Protein AF-A0A7S2VLU8-F1 (afdb_monomer)

Mean predicted aligned error: 3.2 Å

Foldseek 3Di:
DADDPCVVCVVVPHPYHPLPDQDLEDAEEDDDPQDLVRLVSNVVSLLVNLVDPSGAKYKYWYKYFCPDCVRPNNVVLVVDPQWAAKDKAAQQRDWDADPVCVDPVCPDRTDRGPGIMMITMGIHPNNCVVDPDHNVNVVVVD

Nearest PDB structures (foldseek):
  6irw-assembly1_A  TM=9.219E-01  e=3.169E-11  Homo sapiens
  6irw-assembly2_B  TM=9.223E-01  e=4.082E-11  Homo sapiens
  3mb5-assembly1_A  TM=3.993E-01  e=6.961E-01  Pyrococcus abyssi
  7f4s-assembly1_A  TM=3.475E-01  e=1.918E+00  Tetrahymena thermophila SB210
  4krg-assembly2_B  TM=4.086E-01  e=7.724E+00  Haemonchus contortus

Secondary structure (DSSP, 8-state):
---S-HHHHGGGT----GGG---SSEEEEE---S-HHHHHHHHHHHHHHHT-TTS--EEEEEEEE---TTSHHHHHHHT-TTEEEEEEE-GGG-EEE-TTTTSTT----EEE-SS-EEEEEEE-HHHHHHS---HHHHHTT-

InterPro domains:
  IPR022035 PCIF1, WW domain [PF12237] (1-99)
  IPR039881 mRNA (2'-O-methyladenosine-N(6)-)-methyltransferase PCIF1-like [PTHR21727] (1-140)

Structure (mmCIF, N/CA/C/O backbone):
data_AF-A0A7S2VLU8-F1
#
_entry.id   AF-A0A7S2VLU8-F1
#
loop_
_atom_site.group_PDB
_atom_site.id
_atom_site.type_symbol
_atom_site.label_atom_id
_atom_site.label_alt_id
_atom_site.label_comp_id
_atom_site.label_asym_id
_atom_site.label_entity_id
_atom_site.label_seq_id
_atom_site.pdbx_PDB_ins_code
_atom_site.Cartn_x
_atom_site.Cartn_y
_atom_site.Cartn_z
_atom_site.occupancy
_atom_site.B_iso_or_equiv
_atom_site.auth_seq_id
_atom_site.auth_comp_id
_atom_site.auth_asym_id
_atom_site.auth_atom_id
_atom_site.pdbx_PDB_model_num
ATOM 1 N N . PHE A 1 1 ? 10.070 6.081 5.754 1.00 96.50 1 PHE A N 1
ATOM 2 C CA . PHE A 1 1 ? 9.538 5.033 4.846 1.00 96.50 1 PHE A CA 1
ATOM 3 C C . PHE A 1 1 ? 10.080 3.681 5.294 1.00 96.50 1 PHE A C 1
ATOM 5 O O . PHE A 1 1 ? 10.995 3.675 6.104 1.00 96.50 1 PHE A O 1
ATOM 12 N N . CYS A 1 2 ? 9.535 2.558 4.826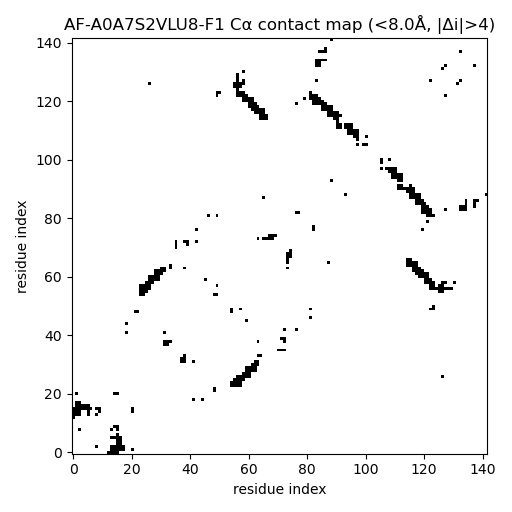 1.00 98.25 2 CYS A N 1
ATOM 13 C CA . CYS A 1 2 ? 10.167 1.246 5.030 1.00 98.25 2 CYS A CA 1
ATOM 14 C C . CYS A 1 2 ? 11.029 0.894 3.816 1.00 98.25 2 CYS A C 1
ATOM 16 O O . CYS A 1 2 ? 10.705 1.300 2.700 1.00 98.25 2 CYS A O 1
ATOM 18 N N . SER A 1 3 ? 12.115 0.156 4.018 1.00 97.75 3 SER A N 1
ATOM 19 C CA . SER A 1 3 ? 13.035 -0.232 2.948 1.00 97.75 3 SER A CA 1
ATOM 20 C C . SER A 1 3 ? 13.774 -1.537 3.262 1.00 97.75 3 SER A C 1
ATOM 22 O O . SER A 1 3 ? 13.725 -2.046 4.382 1.00 97.75 3 SER A O 1
ATOM 24 N N . ALA A 1 4 ? 14.430 -2.112 2.252 1.00 95.62 4 ALA A N 1
ATOM 25 C CA . ALA A 1 4 ? 15.026 -3.445 2.345 1.00 95.62 4 ALA A CA 1
ATOM 26 C C . ALA A 1 4 ? 16.323 -3.490 3.176 1.00 95.62 4 ALA A C 1
ATOM 28 O O . ALA A 1 4 ? 16.602 -4.502 3.817 1.00 95.62 4 ALA A O 1
ATOM 29 N N . PHE A 1 5 ? 17.111 -2.411 3.199 1.00 94.25 5 PHE A N 1
ATOM 30 C CA . PHE A 1 5 ? 18.426 -2.354 3.842 1.00 94.25 5 PHE A CA 1
ATOM 31 C C . PHE A 1 5 ? 18.429 -1.364 5.009 1.00 94.25 5 PHE A C 1
ATOM 33 O O . PHE A 1 5 ? 19.178 -0.387 5.028 1.00 94.25 5 PHE A O 1
ATOM 40 N N . GLY A 1 6 ? 17.611 -1.658 6.025 1.00 92.31 6 GLY A N 1
ATOM 41 C CA . GLY A 1 6 ? 17.385 -0.799 7.194 1.00 92.31 6 GLY A CA 1
ATOM 42 C C . GLY A 1 6 ? 18.639 -0.129 7.776 1.00 92.31 6 GLY A C 1
ATOM 43 O O . GLY A 1 6 ? 18.665 1.097 7.834 1.00 92.31 6 GLY A O 1
ATOM 44 N N . PRO A 1 7 ? 19.706 -0.864 8.151 1.00 94.81 7 PRO A N 1
ATOM 45 C CA . PRO A 1 7 ? 20.907 -0.249 8.725 1.00 94.81 7 PRO A CA 1
ATOM 46 C C . PRO A 1 7 ? 21.604 0.767 7.809 1.00 94.81 7 PRO A C 1
ATOM 48 O O . PRO A 1 7 ? 22.160 1.748 8.295 1.00 94.81 7 PRO A O 1
ATOM 51 N N . LEU A 1 8 ? 21.576 0.539 6.493 1.00 96.94 8 LEU A N 1
ATOM 52 C CA . LEU A 1 8 ? 22.191 1.428 5.507 1.00 96.94 8 LEU A CA 1
ATOM 53 C C . LEU A 1 8 ? 21.312 2.653 5.223 1.00 96.94 8 LEU A C 1
ATOM 55 O O . LEU A 1 8 ? 21.821 3.745 4.988 1.00 96.94 8 LEU A O 1
ATOM 59 N N . GLU A 1 9 ? 19.994 2.470 5.247 1.00 97.69 9 GLU A N 1
ATOM 60 C CA . GLU A 1 9 ? 19.019 3.473 4.813 1.00 97.69 9 GLU A CA 1
ATOM 61 C C . GLU A 1 9 ? 18.435 4.289 5.980 1.00 97.69 9 GLU A C 1
ATOM 63 O O . GLU A 1 9 ? 17.823 5.335 5.761 1.00 97.69 9 GLU A O 1
ATOM 68 N N . ALA A 1 10 ? 18.641 3.860 7.230 1.00 97.69 10 ALA A N 1
ATOM 69 C CA . ALA A 1 10 ? 18.173 4.560 8.428 1.00 97.69 10 ALA A CA 1
ATOM 70 C C . ALA A 1 10 ? 18.657 6.022 8.519 1.00 97.69 10 ALA A C 1
ATOM 72 O O . ALA A 1 10 ? 17.827 6.886 8.814 1.00 97.69 10 ALA A O 1
ATOM 73 N N . PRO A 1 11 ? 19.924 6.368 8.188 1.00 98.25 11 PRO A N 1
ATOM 74 C CA . PRO A 1 11 ? 20.364 7.767 8.149 1.00 98.25 11 PRO A CA 1
ATOM 75 C C . PRO A 1 11 ? 19.587 8.643 7.154 1.00 98.25 11 PRO A C 1
ATOM 77 O O . PRO A 1 11 ? 19.584 9.864 7.288 1.00 98.25 11 PRO A O 1
ATOM 80 N N . PHE A 1 12 ? 18.914 8.029 6.176 1.00 97.62 12 PHE A N 1
ATOM 81 C CA . PHE A 1 12 ? 18.112 8.695 5.149 1.00 97.62 12 PHE A CA 1
ATOM 82 C C . PHE A 1 12 ? 16.600 8.610 5.426 1.00 97.62 12 PHE A C 1
ATOM 84 O O . PHE A 1 12 ? 15.793 8.944 4.562 1.00 97.62 12 PHE A O 1
ATOM 91 N N . GLY A 1 13 ? 16.199 8.182 6.630 1.00 97.75 13 GLY A N 1
ATOM 92 C CA . GLY A 1 13 ? 14.800 8.159 7.069 1.00 97.75 13 GLY A CA 1
ATOM 93 C C . GLY A 1 13 ? 14.068 6.829 6.865 1.00 97.75 13 GLY A C 1
ATOM 94 O O . GLY A 1 13 ? 12.832 6.789 6.951 1.00 97.75 13 GLY A O 1
ATOM 95 N N . SER A 1 14 ? 14.795 5.739 6.598 1.00 98.12 14 SER A N 1
ATOM 96 C CA . SER A 1 14 ? 14.206 4.401 6.652 1.00 98.12 14 SER A CA 1
ATOM 97 C C . SER A 1 14 ? 13.862 3.989 8.086 1.00 98.12 14 SER A C 1
ATOM 99 O O . SER A 1 14 ? 14.607 4.260 9.026 1.00 98.12 14 SER A O 1
ATOM 101 N N . LEU A 1 15 ? 12.739 3.289 8.235 1.00 97.50 15 LEU A N 1
ATOM 102 C CA . LEU A 1 15 ? 12.288 2.624 9.458 1.00 97.50 15 LEU A CA 1
ATOM 103 C C . LEU A 1 15 ? 12.650 1.127 9.468 1.00 97.50 15 LEU A C 1
ATOM 105 O O . LEU A 1 15 ? 12.224 0.400 10.360 1.00 97.50 15 LEU A O 1
ATOM 109 N N . GLY A 1 16 ? 13.430 0.665 8.486 1.00 97.75 16 GLY A N 1
ATOM 110 C CA . GLY A 1 16 ? 13.759 -0.743 8.294 1.00 97.75 16 GLY A CA 1
ATOM 111 C C . GLY A 1 16 ? 12.734 -1.491 7.443 1.00 97.75 16 GLY A C 1
ATOM 112 O O . GLY A 1 16 ? 11.990 -0.892 6.663 1.00 97.75 16 GLY A O 1
ATOM 113 N N . SER A 1 17 ? 12.735 -2.817 7.576 1.00 97.69 17 SER A N 1
ATOM 114 C CA . SER A 1 17 ? 11.844 -3.707 6.833 1.00 97.69 17 SER A CA 1
ATOM 115 C C . SER A 1 17 ? 10.381 -3.431 7.176 1.00 97.69 17 SER A C 1
ATOM 117 O O . SER A 1 17 ? 10.013 -3.340 8.346 1.00 97.69 17 SER A O 1
ATOM 119 N N . PHE A 1 18 ? 9.521 -3.390 6.156 1.00 98.25 18 PHE A N 1
ATOM 120 C CA . PHE A 1 18 ? 8.069 -3.314 6.345 1.00 98.25 18 PHE A CA 1
ATOM 121 C C . PHE A 1 18 ? 7.537 -4.465 7.218 1.00 98.25 18 PHE A C 1
ATOM 123 O O . PHE A 1 18 ? 6.604 -4.277 7.994 1.00 98.25 18 PHE A O 1
ATOM 130 N N . PHE A 1 19 ? 8.140 -5.652 7.129 1.00 97.75 19 PHE A N 1
ATOM 131 C CA . PHE A 1 19 ? 7.686 -6.819 7.886 1.00 97.75 19 PHE A CA 1
ATOM 132 C C . PHE A 1 19 ? 7.963 -6.709 9.393 1.00 97.75 19 PHE A C 1
ATOM 134 O O . PHE A 1 19 ? 7.255 -7.338 10.175 1.00 97.75 19 PHE A O 1
ATOM 141 N N . ASP A 1 20 ? 8.912 -5.854 9.789 1.00 96.88 20 ASP A N 1
ATOM 142 C CA . ASP A 1 20 ? 9.224 -5.540 11.189 1.00 96.88 20 ASP A CA 1
ATOM 143 C C . ASP A 1 20 ? 8.553 -4.234 11.658 1.00 96.88 20 ASP A C 1
ATOM 145 O O . ASP A 1 20 ? 8.573 -3.899 12.842 1.00 96.88 20 ASP A O 1
ATOM 149 N N . PHE A 1 21 ? 7.941 -3.480 10.739 1.00 96.94 21 PHE A N 1
ATOM 150 C CA . PHE A 1 21 ? 7.273 -2.219 11.039 1.00 96.94 21 PHE A CA 1
ATOM 151 C C . PHE A 1 21 ? 5.942 -2.468 11.763 1.00 96.94 21 PHE A C 1
ATOM 153 O O . PHE A 1 21 ? 5.077 -3.189 11.260 1.00 96.94 21 PHE A O 1
ATOM 160 N N . ASP A 1 22 ? 5.765 -1.874 12.949 1.00 97.88 22 ASP A N 1
ATOM 161 C CA . ASP A 1 22 ? 4.609 -2.102 13.833 1.00 97.88 22 ASP A CA 1
ATOM 162 C C . ASP A 1 22 ? 3.897 -0.793 14.242 1.00 97.88 22 ASP A C 1
ATOM 164 O O . ASP A 1 22 ? 3.958 -0.368 15.400 1.00 97.88 22 ASP A O 1
ATOM 168 N N . PRO A 1 23 ? 3.232 -0.102 13.296 1.00 97.94 23 PRO A N 1
ATOM 169 C CA . PRO A 1 23 ? 2.569 1.165 13.580 1.00 97.94 23 PRO A CA 1
ATOM 170 C C . PRO A 1 23 ? 1.361 0.971 14.504 1.00 97.94 23 PRO A C 1
ATOM 172 O O . PRO A 1 23 ? 0.551 0.063 14.312 1.00 97.94 23 PRO A O 1
ATOM 175 N N . GLN A 1 24 ? 1.210 1.859 15.488 1.00 98.31 24 GLN A N 1
ATOM 176 C CA . GLN A 1 24 ? 0.035 1.876 16.373 1.00 98.31 24 GLN A CA 1
ATOM 177 C C . GLN A 1 24 ? -1.146 2.633 15.752 1.00 98.31 24 GLN A C 1
ATOM 179 O O . GLN A 1 24 ? -2.299 2.303 16.004 1.00 98.31 24 GLN A O 1
ATOM 184 N N . GLU A 1 25 ? -0.859 3.633 14.923 1.00 98.50 25 GLU A N 1
ATOM 185 C CA . GLU A 1 25 ? -1.820 4.383 14.118 1.00 98.50 25 GLU A CA 1
ATOM 186 C C . GLU A 1 25 ? -1.106 4.996 12.905 1.00 98.50 25 GLU A C 1
ATOM 188 O O . GLU A 1 25 ? 0.127 5.053 12.860 1.00 98.50 25 GLU A O 1
ATOM 193 N N . GLY A 1 26 ? -1.873 5.461 11.921 1.00 98.50 26 GLY A N 1
ATOM 194 C CA . GLY A 1 26 ? -1.356 6.181 10.760 1.00 98.50 26 GLY A CA 1
ATOM 195 C C . GLY A 1 26 ? -2.093 5.863 9.463 1.00 98.50 26 GLY A C 1
ATOM 196 O O . GLY A 1 26 ? -2.872 4.913 9.378 1.00 98.50 26 GLY A O 1
ATOM 197 N N . SER A 1 27 ? -1.827 6.686 8.450 1.00 98.44 27 SER A N 1
ATOM 198 C CA . SER A 1 27 ? -2.274 6.470 7.076 1.00 98.44 27 SER A CA 1
ATOM 199 C C . SER A 1 27 ? -1.048 6.327 6.185 1.00 98.44 27 SER A C 1
ATOM 201 O O . SER A 1 27 ? -0.169 7.191 6.199 1.00 98.44 27 SER A O 1
ATOM 203 N N . PHE A 1 28 ? -0.971 5.217 5.464 1.00 98.62 28 PHE A N 1
ATOM 204 C CA . PHE A 1 28 ? 0.207 4.784 4.726 1.00 98.62 28 PHE A CA 1
ATOM 205 C C . PHE A 1 28 ? -0.156 4.443 3.284 1.00 98.62 28 PHE A C 1
ATOM 207 O O . PHE A 1 28 ? -1.298 4.119 2.965 1.00 98.62 28 PHE A O 1
ATOM 214 N N . GLU A 1 29 ? 0.848 4.470 2.424 1.00 98.19 29 GLU A N 1
ATOM 215 C CA . GLU A 1 29 ? 0.790 3.950 1.064 1.00 98.19 29 GLU A CA 1
ATOM 216 C C . GLU A 1 29 ? 1.685 2.704 0.993 1.00 98.19 29 GLU A C 1
ATOM 218 O O . GLU A 1 29 ? 2.698 2.618 1.696 1.00 98.19 29 GLU A O 1
ATOM 223 N N . ALA A 1 30 ? 1.254 1.705 0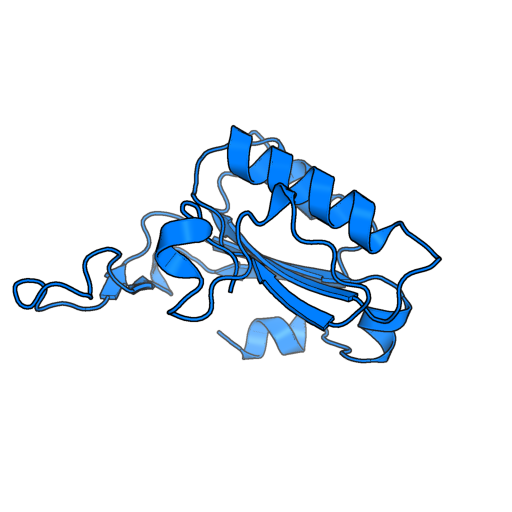.225 1.00 98.31 30 ALA A N 1
ATOM 224 C CA . ALA A 1 30 ? 1.944 0.436 0.065 1.00 98.31 30 ALA A CA 1
ATOM 225 C C . ALA A 1 30 ? 1.944 -0.001 -1.408 1.00 98.31 30 ALA A C 1
ATOM 227 O O . ALA A 1 30 ? 1.012 -0.658 -1.875 1.00 98.31 30 ALA A O 1
ATOM 228 N N . ASN A 1 31 ? 3.036 0.316 -2.102 1.00 97.94 31 ASN A N 1
ATOM 229 C CA . ASN A 1 31 ? 3.392 -0.195 -3.424 1.00 97.94 31 ASN A CA 1
ATOM 230 C C . ASN A 1 31 ? 4.566 -1.188 -3.288 1.00 97.94 31 ASN A C 1
ATOM 232 O O . ASN A 1 31 ? 5.733 -0.782 -3.363 1.00 97.94 31 ASN A O 1
ATOM 236 N N . PRO A 1 32 ? 4.303 -2.475 -2.977 1.00 97.62 32 PRO A N 1
ATOM 237 C CA . PRO A 1 32 ? 5.357 -3.463 -2.775 1.00 97.62 32 PRO A CA 1
ATOM 238 C C . PRO A 1 32 ? 6.065 -3.789 -4.100 1.00 97.62 32 PRO A C 1
ATOM 240 O O . PRO A 1 32 ? 5.494 -3.602 -5.174 1.00 97.62 32 PRO A O 1
ATOM 243 N N . PRO A 1 33 ? 7.271 -4.384 -4.063 1.00 96.50 33 PRO A N 1
ATOM 244 C CA . PRO A 1 33 ? 7.819 -5.053 -5.237 1.00 96.50 33 PRO A CA 1
ATOM 245 C C . PRO A 1 33 ? 6.789 -6.021 -5.837 1.00 96.50 33 PRO A C 1
ATOM 247 O O . PRO A 1 33 ? 6.178 -6.799 -5.100 1.00 96.50 33 PRO A O 1
ATOM 250 N N . PHE A 1 34 ? 6.617 -6.001 -7.163 1.00 95.44 34 PHE A N 1
ATOM 251 C CA . PHE A 1 34 ? 5.654 -6.850 -7.885 1.00 95.44 34 PHE A CA 1
ATOM 252 C C . PHE A 1 34 ? 6.154 -8.297 -7.995 1.00 95.44 34 PHE A C 1
ATOM 254 O O . PHE A 1 34 ? 6.415 -8.825 -9.073 1.00 95.44 34 PHE A O 1
ATOM 261 N N . VAL A 1 35 ? 6.321 -8.922 -6.834 1.00 96.69 35 VAL A N 1
ATOM 262 C CA . VAL A 1 35 ? 6.736 -10.305 -6.621 1.00 96.69 35 VAL A CA 1
ATOM 263 C C . VAL A 1 35 ? 5.611 -10.963 -5.817 1.00 96.69 35 VAL A C 1
ATOM 265 O O . VAL A 1 35 ? 5.358 -10.508 -4.697 1.00 96.69 35 VAL A O 1
ATOM 268 N N . PRO A 1 36 ? 4.901 -11.974 -6.359 1.00 96.00 36 PRO A N 1
ATOM 269 C CA . PRO A 1 36 ? 3.717 -12.562 -5.725 1.00 96.00 36 PRO A CA 1
ATOM 270 C C . PRO A 1 36 ? 3.893 -12.892 -4.242 1.00 96.00 36 PRO A C 1
ATOM 272 O O . PRO A 1 36 ? 3.044 -12.549 -3.426 1.00 96.00 36 PRO A O 1
ATOM 275 N N . GLU A 1 37 ? 5.029 -13.475 -3.874 1.00 97.50 37 GLU A N 1
ATOM 276 C CA . GLU A 1 37 ? 5.343 -13.884 -2.508 1.00 97.50 37 GLU A CA 1
ATOM 277 C C . GLU A 1 37 ? 5.464 -12.682 -1.559 1.00 97.50 37 GLU A C 1
ATOM 279 O O . GLU A 1 37 ? 5.030 -12.747 -0.409 1.00 97.50 37 GLU A O 1
ATOM 284 N N . VAL A 1 38 ? 6.019 -11.565 -2.043 1.00 98.19 38 VAL A N 1
ATOM 285 C CA . VAL A 1 38 ? 6.153 -10.319 -1.271 1.00 98.19 38 VAL A CA 1
ATOM 286 C C . VAL A 1 38 ? 4.795 -9.641 -1.115 1.00 98.19 38 VAL A C 1
ATOM 288 O O . VAL A 1 38 ? 4.466 -9.183 -0.022 1.00 98.19 38 VAL A O 1
ATOM 291 N N . MET A 1 39 ? 3.991 -9.610 -2.179 1.00 98.44 39 MET A N 1
ATOM 292 C CA . MET A 1 39 ? 2.635 -9.055 -2.155 1.00 98.44 39 MET A CA 1
ATOM 293 C C . MET A 1 39 ? 1.716 -9.845 -1.210 1.00 98.44 39 MET A C 1
ATOM 295 O O . MET A 1 39 ? 0.992 -9.252 -0.406 1.00 98.44 39 MET A O 1
ATOM 299 N N . ASP A 1 40 ? 1.800 -11.177 -1.236 1.00 98.31 40 ASP A N 1
ATOM 300 C CA . ASP A 1 40 ? 1.047 -12.054 -0.340 1.00 98.31 40 ASP A CA 1
ATOM 301 C C . ASP A 1 40 ? 1.456 -11.845 1.122 1.00 98.31 40 ASP A C 1
ATOM 303 O O . ASP A 1 40 ? 0.592 -11.700 1.991 1.00 98.31 40 ASP A O 1
ATOM 307 N N . ALA A 1 41 ? 2.763 -11.788 1.401 1.00 98.44 41 ALA A N 1
ATOM 308 C CA . ALA A 1 41 ? 3.274 -11.519 2.742 1.00 98.44 41 ALA A CA 1
ATOM 309 C C . ALA A 1 41 ? 2.872 -10.121 3.240 1.00 98.44 41 ALA A C 1
ATOM 311 O O . ALA A 1 41 ? 2.530 -9.958 4.414 1.00 98.44 41 ALA A O 1
ATOM 312 N N . MET A 1 42 ? 2.876 -9.117 2.355 1.00 98.69 42 MET A N 1
ATOM 313 C CA . MET A 1 42 ? 2.424 -7.767 2.680 1.00 98.69 42 MET A CA 1
ATOM 314 C C . MET A 1 42 ? 0.960 -7.782 3.113 1.00 98.69 42 MET A C 1
ATOM 316 O O . MET A 1 42 ? 0.647 -7.271 4.187 1.00 98.69 42 MET A O 1
ATOM 320 N N . LEU A 1 43 ? 0.075 -8.400 2.328 1.00 98.50 43 LEU A N 1
ATOM 321 C CA . LEU A 1 43 ? -1.347 -8.447 2.660 1.00 98.50 43 LEU A CA 1
ATOM 322 C C . LEU A 1 43 ? -1.597 -9.165 3.993 1.00 98.50 43 LEU A C 1
ATOM 324 O O . LEU A 1 43 ? -2.350 -8.655 4.816 1.00 98.50 43 LEU A O 1
ATOM 328 N N . VAL A 1 44 ? -0.913 -10.284 4.260 1.00 98.56 44 VAL A N 1
ATOM 329 C CA . VAL A 1 44 ? -0.998 -10.976 5.562 1.00 98.56 44 VAL A CA 1
ATOM 330 C C . VAL A 1 44 ? -0.611 -10.046 6.717 1.00 98.56 44 VAL A C 1
ATOM 332 O O . VAL A 1 44 ? -1.294 -10.018 7.742 1.00 98.56 44 VAL A O 1
ATOM 335 N N . ARG A 1 45 ? 0.460 -9.257 6.560 1.00 98.56 45 ARG A N 1
ATOM 336 C CA . ARG A 1 45 ? 0.894 -8.298 7.584 1.00 98.56 45 ARG A CA 1
ATOM 337 C C . ARG A 1 45 ? -0.119 -7.170 7.777 1.00 98.56 45 ARG A C 1
ATOM 339 O O . ARG A 1 45 ? -0.415 -6.831 8.920 1.00 98.56 45 ARG A O 1
ATOM 346 N N . LEU A 1 46 ? -0.660 -6.613 6.694 1.00 98.69 46 LEU A N 1
ATOM 347 C CA . LEU A 1 46 ? -1.672 -5.554 6.755 1.00 98.69 46 LEU A CA 1
ATOM 348 C C . LEU A 1 46 ? -2.956 -6.033 7.438 1.00 98.69 46 LEU A C 1
ATOM 350 O O . LEU A 1 46 ? -3.453 -5.352 8.328 1.00 98.69 46 LEU A O 1
ATOM 354 N N . GLU A 1 47 ? -3.453 -7.221 7.090 1.00 98.50 47 GLU A N 1
ATOM 355 C CA . GLU A 1 47 ? -4.624 -7.842 7.727 1.00 98.50 47 GLU A CA 1
ATOM 356 C C . GLU A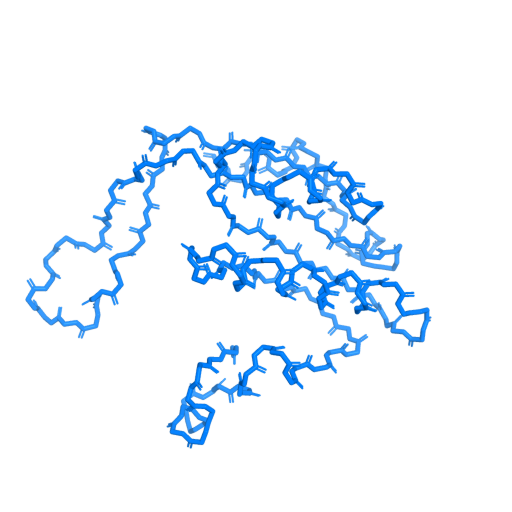 1 47 ? -4.413 -8.055 9.233 1.00 98.50 47 GLU A C 1
ATOM 358 O O . GLU A 1 47 ? -5.310 -7.791 10.034 1.00 98.50 47 GLU A O 1
ATOM 363 N N . ALA A 1 48 ? -3.210 -8.477 9.641 1.00 98.50 48 ALA A N 1
ATOM 364 C CA . ALA A 1 48 ? -2.866 -8.625 11.053 1.00 98.50 48 ALA A CA 1
ATOM 365 C C . ALA A 1 48 ? -2.859 -7.278 11.797 1.00 98.50 48 ALA A C 1
ATOM 367 O O . ALA A 1 48 ? -3.397 -7.192 12.897 1.00 98.50 48 ALA A O 1
ATOM 368 N N . LEU A 1 49 ? -2.288 -6.226 11.197 1.00 98.69 49 LEU A N 1
ATOM 369 C CA . LEU A 1 49 ? -2.287 -4.875 11.771 1.00 98.69 49 LEU A CA 1
ATOM 370 C C . LEU A 1 49 ? -3.710 -4.304 11.871 1.00 98.69 49 LEU A C 1
ATOM 372 O O . LEU A 1 49 ? -4.099 -3.775 12.905 1.00 98.69 49 LEU A O 1
ATOM 376 N N . LEU A 1 50 ? -4.508 -4.424 10.812 1.00 98.69 50 LEU A N 1
ATOM 377 C CA . LEU A 1 50 ? -5.865 -3.872 10.752 1.00 98.69 50 LEU A CA 1
ATOM 378 C C . LEU A 1 50 ? -6.865 -4.639 11.629 1.00 98.69 50 LEU A C 1
ATOM 380 O O . LEU A 1 50 ? -7.853 -4.058 12.080 1.00 98.69 50 LEU A O 1
ATOM 384 N N . GLY A 1 51 ? -6.622 -5.930 11.862 1.00 98.38 51 GLY A N 1
ATOM 385 C CA . GLY A 1 51 ? -7.438 -6.787 12.721 1.00 98.38 51 GLY A CA 1
ATOM 386 C C . GLY A 1 51 ? -7.137 -6.669 14.218 1.00 98.38 51 GLY A C 1
ATOM 387 O O . GLY A 1 51 ? -7.885 -7.223 15.024 1.00 98.38 51 GLY A O 1
ATOM 388 N N . ASP A 1 52 ? -6.066 -5.975 14.600 1.00 98.19 52 ASP A N 1
ATOM 389 C CA . ASP A 1 52 ? -5.673 -5.786 15.994 1.00 98.19 52 ASP A CA 1
ATOM 390 C C . ASP A 1 52 ? -6.485 -4.657 16.646 1.00 98.19 52 ASP A C 1
ATOM 392 O O . ASP A 1 52 ? -6.258 -3.470 16.409 1.00 98.19 52 ASP A O 1
ATOM 396 N N . ALA A 1 53 ? -7.441 -5.040 17.495 1.00 95.69 53 ALA A N 1
ATOM 397 C CA . ALA A 1 53 ? -8.341 -4.112 18.175 1.00 95.69 53 ALA A CA 1
ATOM 398 C C . ALA A 1 53 ? -7.640 -3.179 19.182 1.00 95.69 53 ALA A C 1
ATOM 400 O O . ALA A 1 53 ? -8.256 -2.211 19.628 1.00 95.69 53 ALA A O 1
ATOM 401 N N . ALA A 1 54 ? -6.386 -3.453 19.562 1.00 97.44 54 ALA A N 1
ATOM 402 C CA . ALA A 1 54 ? -5.615 -2.568 20.433 1.00 97.44 54 ALA A CA 1
ATOM 403 C C . ALA A 1 54 ? -5.037 -1.352 19.687 1.00 97.44 54 ALA A C 1
ATOM 405 O O . ALA A 1 54 ? -4.597 -0.396 20.328 1.00 97.44 54 ALA A O 1
ATOM 406 N N . ARG A 1 55 ? -5.027 -1.376 18.348 1.00 97.62 55 ARG A N 1
ATOM 407 C CA . ARG A 1 55 ? -4.461 -0.305 17.522 1.00 97.62 55 ARG A CA 1
ATOM 408 C C . ARG A 1 55 ? -5.451 0.831 17.300 1.00 97.62 55 ARG A C 1
ATOM 410 O O . ARG A 1 55 ? -6.667 0.651 17.315 1.00 97.62 55 ARG A O 1
ATOM 417 N N . GLY A 1 56 ? -4.899 2.020 17.075 1.00 98.50 56 GLY A N 1
ATOM 418 C CA . GLY A 1 56 ? -5.650 3.221 16.734 1.00 98.50 56 GLY A CA 1
ATOM 419 C C . GLY A 1 56 ? -6.134 3.223 15.282 1.00 98.50 56 GLY A C 1
ATOM 420 O O . GLY A 1 56 ? -6.304 2.185 14.642 1.00 98.50 56 GLY A O 1
ATOM 421 N N . ALA A 1 57 ? -6.364 4.418 14.740 1.00 98.69 57 ALA A N 1
ATOM 422 C CA . ALA A 1 57 ? -6.805 4.580 13.358 1.00 98.69 57 ALA A CA 1
ATOM 423 C C . ALA A 1 57 ? -5.701 4.144 12.382 1.00 98.69 57 ALA A C 1
ATOM 425 O O . ALA A 1 57 ? -4.635 4.763 12.345 1.00 98.69 57 ALA A O 1
ATOM 426 N N . LEU A 1 58 ? -5.969 3.111 11.580 1.00 98.81 58 LEU A N 1
ATOM 427 C CA . LEU A 1 58 ? -5.042 2.590 10.576 1.00 98.81 58 LEU A CA 1
ATOM 428 C C . LEU A 1 58 ? -5.660 2.607 9.180 1.00 98.81 58 LEU A C 1
ATOM 430 O O . 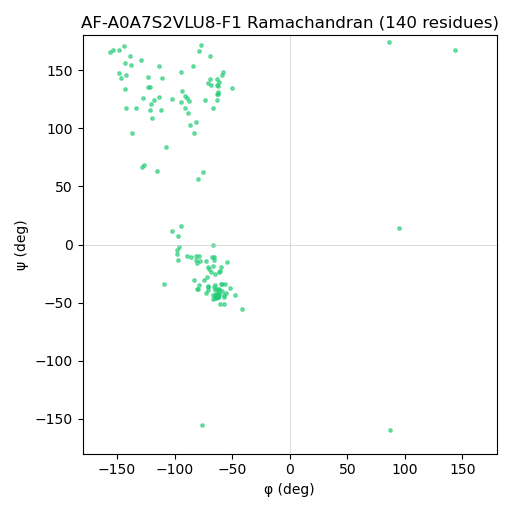LEU A 1 58 ? -6.805 2.194 8.983 1.00 98.81 58 LEU A O 1
ATOM 434 N N . SER A 1 59 ? -4.867 3.064 8.216 1.00 98.69 59 SER A N 1
ATOM 435 C CA . SER A 1 59 ? -5.235 3.160 6.809 1.00 98.69 59 SER A CA 1
ATOM 436 C C . SER A 1 59 ? -4.046 2.819 5.918 1.00 98.69 59 SER A C 1
ATOM 438 O O . SER A 1 59 ? -2.945 3.315 6.143 1.00 98.69 59 SER A O 1
ATOM 440 N N . PHE A 1 60 ? -4.268 1.992 4.899 1.00 98.56 60 PHE A N 1
ATOM 441 C CA . PHE A 1 60 ? -3.265 1.603 3.912 1.00 98.56 60 PHE A CA 1
ATOM 442 C C . PHE A 1 60 ? -3.858 1.704 2.508 1.00 98.56 60 PHE A C 1
ATOM 444 O O . PHE A 1 60 ? -4.806 0.991 2.180 1.00 98.56 60 PHE A O 1
ATOM 451 N N . LEU A 1 61 ? -3.296 2.574 1.674 1.00 97.94 61 LEU A N 1
ATOM 452 C CA . LEU A 1 61 ? -3.577 2.608 0.245 1.00 97.94 61 LEU A CA 1
ATOM 453 C C . LEU A 1 61 ? -2.644 1.618 -0.455 1.00 97.94 61 LEU A C 1
ATOM 455 O O . LEU A 1 61 ? -1.454 1.881 -0.608 1.00 97.94 61 LEU A O 1
ATOM 459 N N . VAL A 1 62 ? -3.179 0.462 -0.829 1.00 98.31 62 VAL A N 1
ATOM 460 C CA . VAL A 1 62 ? -2.430 -0.615 -1.477 1.00 98.31 62 VAL A CA 1
ATOM 461 C C . VAL A 1 62 ? -2.469 -0.426 -2.987 1.00 98.31 62 VAL A C 1
ATOM 463 O O . VAL A 1 62 ? -3.552 -0.335 -3.566 1.00 98.31 62 VAL A O 1
ATOM 466 N N . VAL A 1 63 ? -1.296 -0.409 -3.617 1.00 97.56 63 VAL A N 1
ATOM 467 C CA . VAL A 1 63 ? -1.111 -0.251 -5.064 1.00 97.56 63 VAL A CA 1
ATOM 468 C C . VAL A 1 63 ? -0.394 -1.491 -5.590 1.00 97.56 63 VAL A C 1
ATOM 470 O O . VAL A 1 63 ? 0.780 -1.709 -5.308 1.00 97.56 63 VAL A O 1
ATOM 473 N N . VAL A 1 64 ? -1.104 -2.339 -6.331 1.00 97.56 64 VAL A N 1
ATOM 474 C CA . VAL A 1 64 ? -0.566 -3.598 -6.880 1.00 97.56 64 VAL A CA 1
ATOM 475 C C . VAL A 1 64 ? -1.031 -3.788 -8.322 1.00 97.56 64 VAL A C 1
ATOM 477 O O . VAL A 1 64 ? -2.089 -3.277 -8.694 1.00 97.56 64 VAL A O 1
ATOM 480 N N . PRO A 1 65 ? -0.301 -4.537 -9.163 1.00 97.19 65 PRO A N 1
ATOM 481 C CA . PRO A 1 65 ? -0.768 -4.823 -10.508 1.00 97.19 65 PRO A CA 1
ATOM 482 C C . PRO A 1 65 ? -2.064 -5.640 -10.457 1.00 97.19 65 PRO A C 1
ATOM 484 O O . PRO A 1 65 ? -2.195 -6.604 -9.698 1.00 97.19 65 PRO A O 1
ATOM 487 N N . ALA A 1 66 ? -3.031 -5.287 -11.297 1.00 96.50 66 ALA A N 1
ATOM 488 C CA . ALA A 1 66 ? -4.311 -5.971 -11.417 1.00 96.50 66 ALA A CA 1
ATOM 489 C C . ALA A 1 66 ? -4.184 -7.248 -12.272 1.00 96.50 66 ALA A C 1
ATOM 491 O O . ALA A 1 66 ? -4.898 -7.438 -13.253 1.00 96.50 66 ALA A O 1
ATOM 492 N N . TRP A 1 67 ? -3.290 -8.164 -11.882 1.00 95.81 67 TRP A N 1
ATOM 493 C CA . TRP A 1 67 ? -3.042 -9.442 -12.572 1.00 95.81 67 TRP A CA 1
ATOM 494 C C . TRP A 1 67 ? -4.221 -10.436 -12.523 1.00 95.81 67 TRP A C 1
ATOM 496 O O . TRP A 1 67 ? -4.151 -11.523 -13.097 1.00 95.81 67 TRP A O 1
ATOM 506 N N . GLY A 1 68 ? -5.324 -10.065 -11.871 1.00 90.19 68 GLY A N 1
ATOM 507 C CA . GLY A 1 68 ? -6.570 -10.826 -11.833 1.00 90.19 68 GLY A CA 1
ATOM 508 C C . GLY A 1 68 ? -6.623 -11.890 -10.732 1.00 90.19 68 GLY A C 1
ATOM 509 O O . GLY A 1 68 ? -5.656 -12.153 -10.022 1.00 90.19 68 GLY A O 1
ATOM 510 N N . ALA A 1 69 ? -7.788 -12.531 -10.587 1.00 86.19 69 ALA A N 1
ATOM 511 C CA . ALA A 1 69 ? -8.101 -13.428 -9.464 1.00 86.19 69 ALA A CA 1
ATOM 512 C C . ALA A 1 69 ? -7.266 -14.730 -9.400 1.00 86.19 69 ALA A C 1
ATOM 514 O O . ALA A 1 69 ? -7.317 -15.453 -8.399 1.00 86.19 69 ALA A O 1
ATOM 515 N N . GLY A 1 70 ? -6.500 -15.035 -10.455 1.00 88.31 70 GLY A N 1
ATOM 516 C CA . GLY A 1 70 ? -5.522 -16.127 -10.461 1.00 88.31 70 GLY A CA 1
ATOM 517 C C . GLY A 1 70 ? -4.326 -15.864 -9.540 1.00 88.31 70 GLY A C 1
ATOM 518 O O . GLY A 1 70 ? -3.716 -16.812 -9.049 1.00 88.31 70 GLY A O 1
ATOM 519 N N . VAL A 1 71 ? -4.033 -14.595 -9.243 1.00 94.19 71 VAL A N 1
ATOM 520 C CA . VAL A 1 71 ? -3.002 -14.187 -8.284 1.00 94.19 71 VAL A CA 1
ATOM 521 C C . VAL A 1 71 ? -3.628 -14.052 -6.900 1.00 94.19 71 VAL A C 1
ATOM 523 O O . VAL A 1 71 ? -4.643 -13.373 -6.724 1.00 94.19 71 VAL A O 1
ATOM 526 N N . LYS A 1 72 ? -3.022 -14.719 -5.910 1.00 96.50 72 LYS A N 1
ATOM 527 C CA . LYS A 1 72 ? -3.559 -14.813 -4.547 1.00 96.50 72 LYS A CA 1
ATOM 528 C C . LYS A 1 72 ? -3.788 -13.435 -3.929 1.00 96.50 72 LYS A C 1
ATOM 530 O O . LYS A 1 72 ? -4.910 -13.176 -3.506 1.00 96.50 72 LYS A O 1
ATOM 535 N N . THR A 1 73 ? -2.797 -12.543 -3.956 1.00 96.44 73 THR A N 1
ATOM 536 C CA . THR A 1 73 ? -2.949 -11.196 -3.386 1.00 96.44 73 THR A CA 1
ATOM 537 C C . THR A 1 73 ? -4.116 -10.440 -4.012 1.00 96.44 73 THR A C 1
ATOM 539 O O . THR A 1 73 ? -4.912 -9.868 -3.283 1.00 96.44 73 THR A O 1
ATOM 542 N N . CYS A 1 74 ? 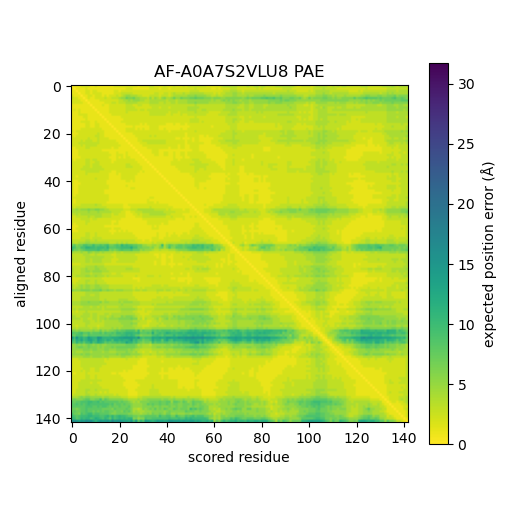-4.271 -10.466 -5.342 1.00 94.75 74 CYS A N 1
ATOM 543 C CA . CYS A 1 74 ? -5.358 -9.756 -6.023 1.00 94.75 74 CYS A CA 1
ATOM 544 C C . CYS A 1 74 ? -6.739 -10.265 -5.585 1.00 94.75 74 CYS A C 1
ATOM 546 O O . CYS A 1 74 ? -7.645 -9.472 -5.336 1.00 94.75 74 CYS A O 1
ATOM 548 N N . ARG A 1 75 ? -6.899 -11.589 -5.473 1.00 96.12 75 ARG A N 1
ATOM 549 C CA . ARG A 1 75 ? -8.148 -12.207 -5.012 1.00 96.12 75 ARG A CA 1
ATOM 550 C C . ARG A 1 75 ? -8.430 -11.887 -3.545 1.00 96.12 75 ARG A C 1
ATOM 552 O O . ARG A 1 75 ? -9.554 -11.527 -3.212 1.00 96.12 75 ARG A O 1
ATOM 559 N N . ASP A 1 76 ? -7.429 -12.033 -2.685 1.00 97.25 76 ASP A N 1
ATOM 560 C CA . ASP A 1 76 ? -7.587 -11.867 -1.242 1.00 97.25 76 ASP A CA 1
ATOM 561 C C . ASP A 1 76 ? -7.797 -10.385 -0.876 1.00 97.25 76 ASP A C 1
ATOM 563 O O . ASP A 1 76 ? -8.620 -10.080 -0.017 1.00 97.25 76 ASP A O 1
ATOM 567 N N . LEU A 1 77 ? -7.139 -9.458 -1.582 1.00 96.00 77 LEU A N 1
ATOM 568 C CA . LEU A 1 77 ? -7.327 -8.012 -1.431 1.00 96.00 77 LEU A CA 1
ATOM 569 C C . LEU A 1 77 ? -8.763 -7.597 -1.775 1.00 96.00 77 LEU A C 1
ATOM 571 O O . LEU A 1 77 ? -9.391 -6.872 -1.008 1.00 96.00 77 LEU A O 1
ATOM 575 N N . ALA A 1 78 ? -9.310 -8.112 -2.883 1.00 91.94 78 ALA A N 1
ATOM 576 C CA . ALA A 1 78 ? -10.694 -7.858 -3.287 1.00 91.94 78 ALA A CA 1
ATOM 577 C C . ALA A 1 78 ? -11.733 -8.440 -2.307 1.00 91.94 78 ALA A C 1
ATOM 579 O O . ALA A 1 78 ? -12.857 -7.950 -2.238 1.00 91.94 78 ALA A O 1
ATOM 580 N N . ALA A 1 79 ? -11.368 -9.484 -1.557 1.00 95.31 79 ALA A N 1
ATOM 581 C CA . ALA A 1 79 ? -12.222 -10.128 -0.559 1.00 95.31 79 ALA A CA 1
ATOM 582 C C . ALA A 1 79 ? -11.990 -9.615 0.876 1.00 95.31 79 ALA A C 1
ATOM 584 O O . ALA A 1 79 ? -12.661 -10.077 1.804 1.00 95.31 79 ALA A O 1
ATOM 585 N N . SER A 1 80 ? -11.045 -8.693 1.083 1.00 97.38 80 SER A N 1
ATOM 586 C CA . SER A 1 80 ? -10.709 -8.183 2.410 1.00 97.38 80 SER A CA 1
ATOM 587 C C . SER A 1 80 ? -11.904 -7.475 3.047 1.00 97.38 80 SER A C 1
ATOM 589 O O . SER A 1 80 ? -12.493 -6.561 2.472 1.00 97.38 80 SER A O 1
ATOM 591 N N . ARG A 1 81 ? -12.215 -7.818 4.301 1.00 97.31 81 ARG A N 1
ATOM 592 C CA . ARG A 1 81 ? -13.226 -7.098 5.100 1.00 97.31 81 ARG A CA 1
ATOM 593 C C . ARG A 1 81 ? -12.809 -5.662 5.441 1.00 97.31 81 ARG A C 1
ATOM 595 O O . ARG A 1 81 ? -13.643 -4.868 5.876 1.00 97.31 81 ARG A O 1
ATOM 602 N N . HIS A 1 82 ? -11.514 -5.367 5.328 1.00 98.12 82 HIS A N 1
ATOM 603 C CA . HIS A 1 82 ? -10.947 -4.054 5.602 1.00 98.12 82 HIS A CA 1
ATOM 604 C C . HIS A 1 82 ? -10.939 -3.164 4.356 1.00 98.12 82 HIS A C 1
ATOM 606 O O . HIS A 1 82 ? -10.703 -1.966 4.490 1.00 98.12 82 HIS A O 1
ATOM 612 N N . ALA A 1 83 ? -11.242 -3.697 3.166 1.00 97.25 83 ALA A N 1
ATOM 613 C CA . ALA A 1 83 ? -11.409 -2.884 1.968 1.00 97.25 83 ALA A CA 1
ATOM 614 C C . ALA A 1 83 ? -12.599 -1.923 2.120 1.00 97.25 83 ALA A C 1
ATOM 616 O O . ALA A 1 83 ? -13.723 -2.331 2.420 1.00 97.25 83 ALA A O 1
ATOM 617 N N . ARG A 1 84 ? -12.332 -0.625 1.939 1.00 96.19 84 ARG A N 1
ATOM 618 C CA . ARG A 1 84 ? -13.328 0.462 2.012 1.00 96.19 84 ARG A CA 1
ATOM 619 C C . ARG A 1 84 ? -13.626 1.080 0.655 1.00 96.19 84 ARG A C 1
ATOM 621 O O . ARG A 1 84 ? -14.764 1.455 0.392 1.00 96.19 84 ARG A O 1
ATOM 628 N N . ALA A 1 85 ? -12.616 1.152 -0.203 1.00 95.00 85 ALA A N 1
ATOM 629 C CA . ALA A 1 85 ? -12.720 1.642 -1.567 1.00 95.00 85 ALA A CA 1
ATOM 630 C C . ALA A 1 85 ? -11.711 0.904 -2.450 1.00 95.00 85 ALA A C 1
ATOM 632 O O . ALA A 1 85 ? -10.625 0.535 -1.995 1.00 95.00 85 ALA A O 1
ATOM 633 N N . SER A 1 86 ? -12.060 0.692 -3.715 1.00 94.06 86 SER A N 1
ATOM 634 C CA . SER A 1 86 ? -11.164 0.088 -4.697 1.00 94.06 86 SER A CA 1
ATOM 635 C C . SER A 1 86 ? -11.430 0.677 -6.069 1.00 94.06 86 SER A C 1
ATOM 637 O O . SER A 1 86 ? -12.584 0.914 -6.424 1.00 94.06 86 SER A O 1
ATOM 639 N N . LEU A 1 87 ? -10.369 0.860 -6.846 1.00 93.62 87 LEU A N 1
ATOM 640 C CA . LEU A 1 87 ? -10.446 1.194 -8.259 1.00 93.62 87 LEU A CA 1
ATOM 641 C C . LEU A 1 87 ? -9.401 0.416 -9.049 1.00 93.62 87 LEU A C 1
ATOM 643 O O . LEU A 1 87 ? -8.426 -0.109 -8.499 1.00 93.62 87 LEU A O 1
ATOM 647 N N . LYS A 1 88 ? -9.619 0.353 -10.357 1.00 95.19 88 LYS A N 1
ATOM 648 C CA . LYS A 1 88 ? -8.676 -0.209 -11.315 1.00 95.19 88 LYS A CA 1
ATOM 649 C C . LYS A 1 88 ? -8.313 0.882 -12.314 1.00 95.19 88 LYS A C 1
ATOM 651 O O . LYS A 1 88 ? -9.197 1.384 -13.000 1.00 95.19 88 LYS A O 1
ATOM 656 N N . ILE A 1 89 ? -7.031 1.212 -12.405 1.00 95.44 89 ILE A N 1
ATOM 657 C CA . ILE A 1 89 ? -6.504 2.156 -13.390 1.00 95.44 89 ILE A CA 1
ATOM 658 C C . ILE A 1 89 ? -6.017 1.357 -14.592 1.00 95.44 89 ILE A C 1
ATOM 660 O O . ILE A 1 89 ? -5.158 0.485 -14.449 1.00 95.44 89 ILE A O 1
ATOM 664 N N . GLU A 1 90 ? -6.552 1.658 -15.770 1.00 96.12 90 GLU A N 1
ATOM 665 C CA . GLU A 1 90 ? -6.130 1.029 -17.024 1.00 96.12 90 GLU A CA 1
ATOM 666 C C . GLU A 1 90 ? -4.648 1.325 -17.305 1.00 96.12 90 GLU A C 1
ATOM 668 O O . GLU A 1 90 ? -4.185 2.454 -17.109 1.00 96.12 90 GLU A O 1
ATOM 673 N N . ALA A 1 91 ? -3.899 0.339 -17.803 1.00 96.88 91 ALA A N 1
ATOM 674 C CA . ALA A 1 91 ? -2.468 0.467 -18.110 1.00 96.88 91 ALA A CA 1
ATOM 675 C C . ALA A 1 91 ? -2.153 1.683 -18.999 1.00 96.88 91 ALA A C 1
ATOM 677 O O . ALA A 1 91 ? -1.160 2.376 -18.799 1.00 96.88 91 ALA A O 1
ATOM 678 N N . SER A 1 92 ? -3.033 1.976 -19.961 1.00 96.06 92 SER A N 1
ATOM 679 C CA . SER A 1 92 ? -2.890 3.098 -20.894 1.00 96.06 92 SER A CA 1
ATOM 680 C C . SER A 1 92 ? -3.136 4.474 -20.273 1.00 96.06 92 SER A C 1
ATOM 682 O O . SER A 1 92 ? -2.836 5.479 -20.912 1.00 96.06 92 SER A O 1
ATOM 684 N N . ALA A 1 93 ? -3.722 4.532 -19.076 1.00 94.25 93 ALA A N 1
ATOM 685 C CA . ALA A 1 93 ? -4.102 5.772 -18.405 1.00 94.25 93 ALA A CA 1
ATOM 686 C C . ALA A 1 93 ? -3.073 6.235 -17.360 1.00 94.25 93 ALA A C 1
ATOM 688 O O . ALA A 1 93 ? -3.234 7.313 -16.798 1.00 94.25 93 ALA A O 1
ATOM 689 N N . HIS A 1 94 ? -2.016 5.455 -17.094 1.00 95.12 94 HIS A N 1
ATOM 690 C CA . HIS A 1 94 ? -1.030 5.805 -16.072 1.00 95.12 94 HIS A CA 1
ATOM 691 C C . HIS A 1 94 ? 0.389 5.313 -16.380 1.00 95.12 94 HIS A C 1
ATOM 693 O O . HIS A 1 94 ? 0.641 4.486 -17.259 1.00 95.12 94 HIS A O 1
ATOM 699 N N . GLY A 1 95 ? 1.338 5.838 -15.612 1.00 94.69 95 GLY A N 1
ATOM 700 C CA . GLY A 1 95 ? 2.724 5.403 -15.603 1.00 94.69 95 GLY A CA 1
ATOM 701 C C . GLY A 1 95 ? 3.313 5.479 -14.202 1.00 94.69 95 GLY A C 1
ATOM 702 O O . GLY A 1 95 ? 2.709 6.032 -13.286 1.00 94.69 95 GLY A O 1
ATOM 703 N N . PHE A 1 96 ? 4.510 4.929 -14.051 1.00 94.69 96 PHE A N 1
ATOM 704 C CA . PHE A 1 96 ? 5.281 4.968 -12.813 1.00 94.69 96 PHE A CA 1
ATOM 705 C C . PHE A 1 96 ? 6.537 5.803 -13.004 1.00 94.69 96 PHE A C 1
ATOM 707 O O . PHE A 1 96 ? 7.068 5.894 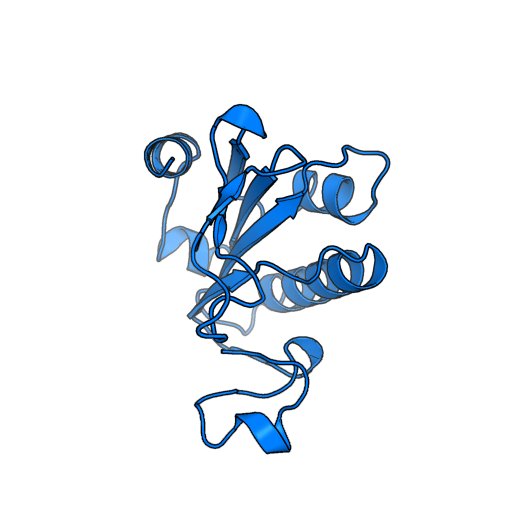-14.112 1.00 94.69 96 PHE A O 1
ATOM 714 N N . CYS A 1 97 ? 7.051 6.374 -11.918 1.00 94.00 97 CYS A N 1
ATOM 715 C CA . CYS A 1 97 ? 8.398 6.919 -11.939 1.00 94.00 97 CYS A CA 1
ATOM 716 C C . CYS A 1 97 ? 9.422 5.801 -12.194 1.00 94.00 97 CYS A C 1
ATOM 718 O O . CYS A 1 97 ? 9.277 4.682 -11.696 1.00 94.00 97 CYS A O 1
ATOM 720 N N . ASP A 1 98 ? 10.463 6.095 -12.970 1.00 93.00 98 ASP A N 1
ATOM 721 C CA . ASP A 1 98 ? 11.528 5.138 -13.267 1.00 93.00 98 ASP A CA 1
ATOM 722 C C . ASP A 1 98 ? 12.264 4.725 -11.977 1.00 93.00 98 ASP A C 1
ATOM 724 O O . ASP A 1 98 ? 12.729 5.571 -11.215 1.00 93.00 98 ASP A O 1
ATOM 728 N N . GLY A 1 99 ? 12.430 3.422 -11.729 1.00 90.81 99 GLY A N 1
ATOM 729 C CA . GLY A 1 99 ? 13.154 2.933 -10.546 1.00 90.81 99 GLY A CA 1
ATOM 730 C C . GLY A 1 99 ? 14.626 3.373 -10.494 1.00 90.81 99 GLY A C 1
ATOM 731 O O . GLY A 1 99 ? 15.214 3.479 -9.417 1.00 90.81 99 GLY A O 1
ATOM 732 N N . ALA A 1 100 ? 15.219 3.691 -11.647 1.00 93.69 100 ALA A N 1
ATOM 733 C CA . ALA A 1 100 ? 16.569 4.228 -11.773 1.00 93.69 100 ALA A CA 1
ATOM 734 C C . ALA A 1 100 ? 16.608 5.769 -11.839 1.00 93.69 100 ALA A C 1
ATOM 736 O O . ALA A 1 100 ? 17.641 6.331 -12.189 1.00 93.69 100 ALA A O 1
ATOM 737 N N . GLN A 1 101 ? 15.530 6.471 -11.460 1.00 94.06 101 GLN A N 1
ATOM 738 C CA . GLN A 1 101 ? 15.421 7.945 -11.487 1.00 94.06 101 GLN A CA 1
ATOM 739 C C . GLN A 1 101 ? 16.521 8.712 -10.730 1.00 94.06 101 GLN A C 1
ATOM 741 O O . GLN A 1 101 ? 16.650 9.922 -10.891 1.00 94.06 101 GLN A O 1
ATOM 746 N N . HIS A 1 102 ? 17.285 8.032 -9.875 1.00 92.44 102 HIS A N 1
ATOM 747 C CA . HIS A 1 102 ? 18.421 8.597 -9.150 1.00 92.44 102 HIS A CA 1
ATOM 748 C C . HIS A 1 102 ? 19.694 8.706 -10.010 1.00 92.44 102 HIS A C 1
ATOM 750 O O . HIS A 1 102 ? 20.669 9.309 -9.569 1.00 92.44 102 HIS A O 1
ATOM 756 N N . LEU A 1 103 ? 19.713 8.113 -11.210 1.00 94.38 103 LEU A N 1
ATOM 757 C CA . LEU A 1 103 ? 20.831 8.182 -12.148 1.00 94.38 103 LEU A CA 1
ATOM 758 C C . LEU A 1 103 ? 20.632 9.324 -13.150 1.00 94.38 103 LEU A C 1
ATOM 760 O O . LEU A 1 103 ? 19.605 9.392 -13.822 1.00 94.38 103 LEU A O 1
ATOM 764 N N . ASP A 1 104 ? 21.664 10.145 -13.355 1.00 87.62 104 ASP A N 1
ATOM 765 C CA . ASP A 1 104 ? 21.642 11.254 -14.327 1.00 87.62 104 ASP A CA 1
ATOM 766 C C . ASP A 1 104 ? 21.407 10.799 -15.780 1.00 87.62 104 ASP A C 1
ATOM 768 O O . ASP A 1 104 ? 20.971 11.574 -16.633 1.00 87.62 104 ASP A O 1
ATOM 772 N N . SER A 1 105 ? 21.709 9.533 -16.085 1.00 89.94 105 SER A N 1
ATOM 773 C CA . SER A 1 105 ? 21.495 8.940 -17.407 1.00 89.94 105 SER A CA 1
ATOM 774 C C . SER A 1 105 ? 20.016 8.719 -17.738 1.00 89.94 105 SER A C 1
ATOM 776 O O . SER A 1 105 ? 19.669 8.602 -18.917 1.00 89.94 105 SER A O 1
ATOM 778 N N . VAL A 1 106 ? 19.138 8.688 -16.732 1.00 86.69 106 VAL A N 1
ATOM 779 C CA . VAL A 1 106 ? 17.695 8.505 -16.901 1.00 86.69 106 VAL A CA 1
ATOM 780 C C . VAL A 1 106 ? 17.059 9.852 -17.239 1.00 86.69 106 VAL A C 1
ATOM 782 O O . VAL A 1 106 ? 16.773 10.681 -16.377 1.00 86.69 106 VAL A O 1
ATOM 785 N N . ARG A 1 107 ? 16.875 10.086 -18.543 1.00 81.81 107 ARG A N 1
ATOM 786 C CA . ARG A 1 107 ? 16.279 11.327 -19.066 1.00 81.81 107 ARG A CA 1
ATOM 787 C C . ARG A 1 107 ? 14.758 11.341 -18.975 1.00 81.81 107 ARG A C 1
ATOM 789 O O . ARG A 1 107 ? 14.190 12.392 -18.696 1.00 81.81 107 ARG A O 1
ATOM 796 N N . ASP A 1 108 ? 14.123 10.197 -19.224 1.00 85.06 108 ASP A N 1
ATOM 797 C CA . ASP A 1 108 ? 12.686 10.045 -19.025 1.00 85.06 108 ASP A CA 1
ATOM 798 C C . ASP A 1 108 ? 12.43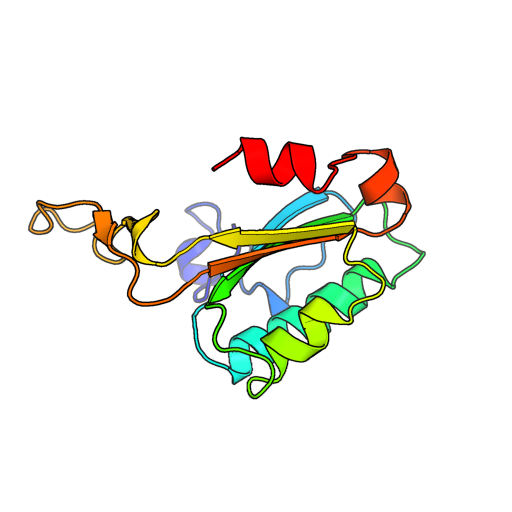1 9.536 -17.610 1.00 85.06 108 ASP A C 1
ATOM 800 O O . ASP A 1 108 ? 12.898 8.465 -17.229 1.00 85.06 108 ASP A O 1
ATOM 804 N N . ARG A 1 109 ? 11.736 10.345 -16.812 1.00 87.81 109 ARG A N 1
ATOM 805 C CA . ARG A 1 109 ? 11.473 10.042 -15.402 1.00 87.81 109 ARG A CA 1
ATOM 806 C C . ARG A 1 109 ? 10.237 9.183 -15.210 1.00 87.81 109 ARG A C 1
ATOM 808 O O . ARG A 1 109 ? 10.038 8.703 -14.100 1.00 87.81 109 ARG A O 1
ATOM 815 N N . HIS A 1 110 ? 9.436 8.983 -16.254 1.00 92.12 110 HIS A N 1
ATOM 816 C CA . HIS A 1 110 ? 8.216 8.196 -16.183 1.00 92.12 110 HIS A CA 1
ATOM 817 C C . HIS A 1 110 ? 8.256 7.066 -17.205 1.00 92.12 110 HIS A C 1
ATOM 819 O O . HIS A 1 110 ? 8.773 7.208 -18.309 1.00 92.12 110 HIS A O 1
ATOM 825 N N . ARG A 1 111 ? 7.688 5.923 -16.838 1.00 92.12 111 ARG A N 1
ATOM 826 C CA . ARG A 1 111 ? 7.486 4.790 -17.735 1.00 92.12 111 ARG A CA 1
ATOM 827 C C . ARG A 1 111 ? 6.001 4.462 -17.799 1.00 92.12 111 ARG A C 1
ATOM 829 O O . ARG A 1 111 ? 5.368 4.418 -16.742 1.00 92.12 111 ARG A O 1
ATOM 836 N N . PRO A 1 112 ? 5.441 4.218 -18.996 1.00 94.00 112 PRO A N 1
ATOM 837 C CA . PRO A 1 112 ? 4.066 3.749 -19.108 1.00 94.00 112 PRO A CA 1
ATOM 838 C C . PRO A 1 112 ? 3.910 2.425 -18.358 1.00 94.00 112 PRO A C 1
ATOM 840 O O . PRO A 1 112 ? 4.849 1.622 -18.307 1.00 94.00 112 PRO A O 1
ATOM 843 N N . SER A 1 113 ? 2.739 2.201 -17.768 1.00 95.19 113 SER A N 1
ATOM 844 C CA . SER A 1 113 ? 2.486 0.941 -17.080 1.00 95.19 113 SER A CA 1
ATOM 845 C C . SER A 1 113 ? 2.341 -0.211 -18.075 1.00 95.19 113 SER A C 1
ATOM 847 O O . SER A 1 113 ? 1.699 -0.082 -19.117 1.00 95.19 113 SER A O 1
ATOM 849 N N . SER A 1 114 ? 2.913 -1.367 -17.737 1.00 94.75 114 SER A N 1
ATOM 850 C CA . SER A 1 114 ? 2.733 -2.604 -18.510 1.00 94.75 114 SER A CA 1
ATOM 851 C C . SER A 1 114 ? 1.418 -3.320 -18.191 1.00 94.75 114 SER A C 1
ATOM 853 O O . SER A 1 114 ? 1.031 -4.229 -18.922 1.00 94.75 114 SER A O 1
ATOM 855 N N . TRP A 1 115 ? 0.767 -2.960 -17.083 1.00 95.81 115 TRP A N 1
ATOM 856 C CA . TRP A 1 115 ? -0.419 -3.633 -16.558 1.00 95.81 115 TRP A CA 1
ATOM 857 C C . TRP A 1 115 ? -1.399 -2.627 -15.963 1.00 95.81 115 TRP A C 1
ATOM 859 O O . TRP A 1 115 ? -1.012 -1.547 -15.515 1.00 95.81 115 TRP A O 1
ATOM 869 N N . ASP A 1 116 ? -2.670 -3.010 -15.912 1.00 97.06 116 ASP A N 1
ATOM 870 C CA . ASP A 1 116 ? -3.641 -2.312 -15.079 1.00 97.06 116 ASP A CA 1
ATOM 871 C C . ASP A 1 116 ? -3.166 -2.328 -13.623 1.00 97.06 116 ASP A C 1
ATOM 873 O O . ASP A 1 116 ? -2.544 -3.295 -13.172 1.00 97.06 116 ASP A O 1
ATOM 877 N N . THR A 1 117 ? -3.497 -1.285 -12.872 1.00 96.81 117 THR A N 1
ATOM 878 C CA . THR A 1 117 ? -3.151 -1.173 -11.453 1.00 96.81 117 THR A CA 1
ATOM 879 C C . THR A 1 117 ? -4.416 -1.210 -10.616 1.00 96.81 117 THR A C 1
ATOM 881 O O . THR A 1 117 ? -5.351 -0.449 -10.850 1.00 96.81 117 THR A O 1
ATOM 884 N N . ALA A 1 118 ? -4.452 -2.100 -9.630 1.00 95.88 118 ALA A N 1
ATOM 885 C CA . ALA A 1 118 ? -5.469 -2.104 -8.595 1.00 95.88 118 ALA A CA 1
ATOM 886 C C . ALA A 1 118 ? -5.013 -1.188 -7.455 1.00 95.88 118 ALA A C 1
ATOM 888 O O . ALA A 1 118 ? -3.948 -1.396 -6.868 1.00 95.88 118 ALA A O 1
ATOM 889 N N . VAL A 1 119 ? -5.842 -0.200 -7.129 1.00 96.06 119 VAL A N 1
ATOM 890 C CA . VAL A 1 119 ? -5.657 0.68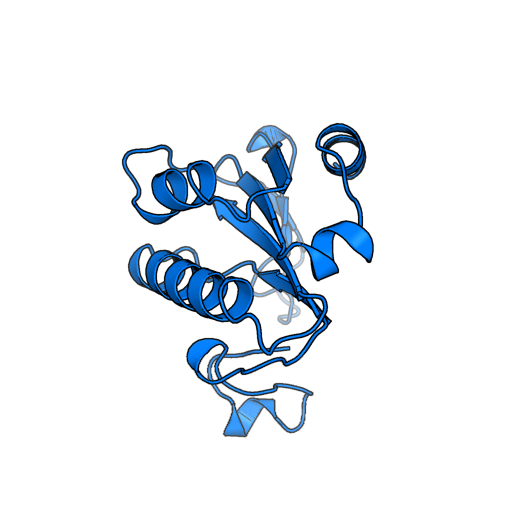2 -5.975 1.00 96.06 119 VAL A CA 1
ATOM 891 C C . VAL A 1 119 ? -6.769 0.378 -4.985 1.00 96.06 119 VAL A C 1
ATOM 893 O O . VAL A 1 119 ? -7.946 0.552 -5.294 1.00 96.06 119 VAL A O 1
ATOM 896 N N . THR A 1 120 ? -6.414 -0.127 -3.806 1.00 96.94 120 THR A N 1
ATOM 897 C CA . THR A 1 120 ? -7.379 -0.531 -2.775 1.00 96.94 120 THR A CA 1
ATOM 898 C C . THR A 1 120 ? -7.053 0.127 -1.449 1.00 96.94 120 THR A C 1
ATOM 900 O O . THR A 1 120 ? -5.949 -0.009 -0.930 1.00 96.94 120 THR A O 1
ATOM 903 N N . LEU A 1 121 ? -8.036 0.809 -0.874 1.00 97.75 121 LEU A N 1
ATOM 904 C CA . LEU A 1 121 ? -7.942 1.390 0.453 1.00 97.75 121 LEU A CA 1
ATOM 905 C C . LEU A 1 121 ? -8.381 0.366 1.505 1.00 97.75 121 LEU A C 1
ATOM 907 O O . LEU A 1 121 ? -9.560 0.010 1.574 1.00 97.75 121 LEU A O 1
ATOM 911 N N . LEU A 1 122 ? -7.440 -0.072 2.340 1.00 98.50 122 LEU A N 1
ATOM 912 C CA . LEU A 1 122 ? -7.682 -0.940 3.489 1.00 98.50 122 LEU A CA 1
ATOM 913 C C . LEU A 1 122 ? -7.675 -0.127 4.785 1.00 98.50 122 LEU A C 1
ATOM 915 O O . LEU A 1 122 ? -6.699 0.564 5.076 1.00 98.50 122 LEU A O 1
ATOM 919 N N . GLN A 1 123 ? -8.737 -0.216 5.586 1.00 98.56 123 GLN A N 1
ATOM 920 C CA . GLN A 1 123 ? -8.850 0.508 6.856 1.00 98.56 123 GLN A CA 1
ATOM 921 C C . GLN A 1 123 ? -9.536 -0.330 7.933 1.00 98.56 123 GLN A C 1
ATOM 923 O O . GLN A 1 123 ? -10.480 -1.082 7.669 1.00 98.56 123 GLN A O 1
ATOM 928 N N . ASN A 1 124 ? -9.106 -0.151 9.182 1.00 98.69 124 ASN A N 1
ATOM 929 C CA . ASN A 1 124 ? -9.916 -0.553 10.326 1.00 98.69 124 ASN A CA 1
ATOM 930 C C . ASN A 1 124 ? -11.032 0.484 10.546 1.00 98.69 124 ASN A C 1
ATOM 932 O O . ASN A 1 124 ? -11.071 1.522 9.881 1.00 98.69 124 ASN A O 1
ATOM 936 N N . ASP A 1 125 ? -11.980 0.204 11.438 1.00 98.31 125 ASP A N 1
ATOM 937 C CA . ASP A 1 125 ? -13.146 1.082 11.624 1.00 98.31 125 ASP A CA 1
ATOM 938 C C . ASP A 1 125 ? -12.737 2.490 12.092 1.00 98.31 125 ASP A C 1
ATOM 940 O O . ASP A 1 125 ? -13.260 3.489 11.599 1.00 98.31 125 ASP A O 1
ATOM 944 N N . ALA A 1 126 ? -11.733 2.587 12.971 1.00 98.44 126 ALA A N 1
ATOM 945 C CA . ALA A 1 126 ? -11.175 3.867 13.410 1.00 98.44 126 ALA A CA 1
ATOM 946 C C . ALA A 1 126 ? -10.490 4.635 12.261 1.00 98.44 126 ALA A C 1
ATOM 948 O O . ALA A 1 126 ? -10.625 5.854 12.163 1.00 98.44 126 ALA A O 1
ATOM 949 N N . GLY A 1 127 ? -9.781 3.930 11.376 1.00 98.44 127 GLY A N 1
ATOM 950 C CA . GLY A 1 127 ? -9.175 4.473 10.160 1.00 98.44 127 GLY A CA 1
ATOM 951 C C . GLY A 1 127 ? -10.217 5.019 9.194 1.00 98.44 127 GLY A C 1
ATOM 952 O O . GLY A 1 127 ? -10.076 6.147 8.733 1.00 98.44 127 GLY A O 1
ATOM 953 N N . ALA A 1 128 ? -11.300 4.272 8.971 1.00 97.62 128 ALA A N 1
ATOM 954 C CA . ALA A 1 128 ? -12.412 4.694 8.121 1.00 97.62 128 ALA A CA 1
ATOM 955 C C . ALA A 1 128 ? -13.155 5.914 8.681 1.00 97.62 128 ALA A C 1
ATOM 957 O O . ALA A 1 128 ? -13.590 6.774 7.921 1.00 97.62 128 ALA A O 1
ATOM 958 N N . ALA A 1 129 ? -13.267 6.027 10.007 1.00 97.81 129 ALA A N 1
ATOM 959 C CA . ALA A 1 129 ? -13.836 7.212 10.642 1.00 97.81 129 ALA A CA 1
ATOM 960 C C . ALA A 1 129 ? -12.910 8.440 10.544 1.00 97.81 129 ALA A C 1
ATOM 962 O O . ALA A 1 129 ? -13.392 9.561 10.391 1.00 97.81 129 ALA A O 1
ATOM 963 N N . ARG A 1 130 ? -11.586 8.247 10.643 1.00 98.19 130 ARG A N 1
ATOM 964 C CA . ARG A 1 130 ? -10.595 9.339 10.628 1.00 98.19 130 ARG A CA 1
ATOM 965 C C . ARG A 1 130 ? -10.263 9.833 9.220 1.00 98.19 130 ARG A C 1
ATOM 967 O O . ARG A 1 130 ? -10.068 11.031 9.034 1.00 98.19 130 ARG A O 1
ATOM 974 N N . TRP A 1 131 ? -10.186 8.923 8.255 1.00 97.00 131 TRP A N 1
ATOM 975 C CA . TRP A 1 131 ? -9.869 9.199 6.854 1.00 97.00 131 TRP A CA 1
ATOM 976 C C . TRP A 1 131 ? -10.923 8.561 5.942 1.00 97.00 131 TRP A C 1
ATOM 978 O O . TRP A 1 131 ? -10.611 7.608 5.222 1.00 97.00 131 TRP A O 1
ATOM 988 N N . PRO A 1 132 ? -12.177 9.044 5.990 1.00 94.62 132 PRO A N 1
ATOM 989 C CA . PRO A 1 132 ? -13.226 8.525 5.129 1.00 94.62 132 PRO A CA 1
ATOM 990 C C . PRO A 1 132 ? -12.873 8.806 3.668 1.00 94.62 132 PRO A C 1
ATOM 992 O O . PRO A 1 132 ? -12.558 9.939 3.305 1.00 94.62 132 PRO A O 1
ATOM 995 N N . LEU A 1 133 ? -12.936 7.770 2.837 1.00 92.25 133 LEU A N 1
ATOM 996 C CA . LEU A 1 133 ? -12.737 7.880 1.399 1.00 92.25 133 LEU A CA 1
ATOM 997 C C . LEU A 1 133 ? -13.711 6.9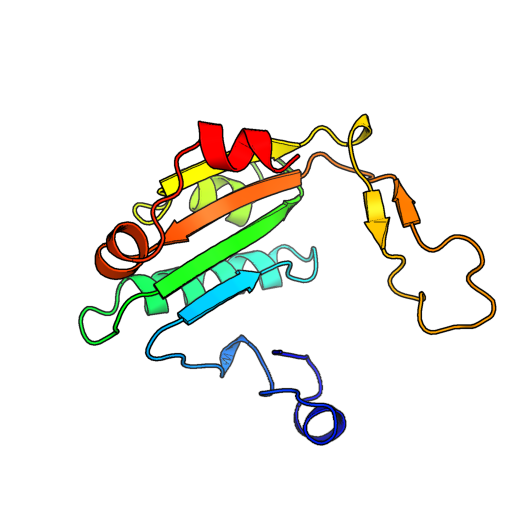29 0.706 1.00 92.25 133 LEU A C 1
ATOM 999 O O . LEU A 1 133 ? -13.663 5.714 0.917 1.00 92.25 133 LEU A O 1
ATOM 1003 N N . SER A 1 134 ? -14.621 7.474 -0.093 1.00 87.12 134 SER A N 1
ATOM 1004 C CA . SER A 1 134 ? -15.512 6.664 -0.918 1.00 87.12 134 SER A CA 1
ATOM 1005 C C . SER A 1 134 ? -14.797 6.168 -2.178 1.00 87.12 134 SER A C 1
ATOM 1007 O O . SER A 1 134 ? -13.737 6.667 -2.554 1.00 87.12 134 SER A O 1
ATOM 1009 N N . ALA A 1 135 ? -15.400 5.201 -2.873 1.00 83.75 135 ALA A N 1
ATOM 1010 C CA . ALA A 1 135 ? -14.916 4.792 -4.191 1.00 83.75 135 ALA A CA 1
ATOM 1011 C C . ALA A 1 135 ? -14.916 5.958 -5.198 1.00 83.75 135 ALA A C 1
ATOM 1013 O O . ALA A 1 135 ? -14.012 6.033 -6.018 1.00 83.75 135 ALA A O 1
ATOM 1014 N N . ALA A 1 136 ? -15.878 6.884 -5.101 1.00 87.88 136 ALA A N 1
ATOM 1015 C CA . ALA A 1 136 ? -15.939 8.067 -5.960 1.00 87.88 136 ALA A CA 1
ATOM 1016 C C . ALA A 1 136 ? -14.831 9.083 -5.636 1.00 87.88 136 ALA A C 1
ATOM 1018 O O . ALA A 1 136 ? -14.239 9.651 -6.549 1.00 87.88 136 ALA A O 1
ATOM 1019 N N . ASP A 1 137 ? -14.518 9.279 -4.349 1.00 89.06 137 ASP A N 1
ATOM 1020 C CA . ASP A 1 137 ? -13.391 10.128 -3.947 1.00 89.06 137 ASP A CA 1
ATOM 1021 C C . ASP A 1 137 ? -12.078 9.540 -4.469 1.00 89.06 137 ASP A C 1
ATOM 1023 O O . ASP A 1 137 ? -11.260 10.267 -5.022 1.00 89.06 137 ASP A O 1
ATOM 1027 N N . LEU A 1 138 ? -11.904 8.219 -4.345 1.00 85.94 138 LEU A N 1
ATOM 1028 C CA . LEU A 1 138 ? -10.727 7.517 -4.845 1.00 85.94 138 LEU A CA 1
ATOM 1029 C C . LEU A 1 138 ? -10.610 7.619 -6.376 1.00 85.94 138 LEU A C 1
ATOM 1031 O O . LEU A 1 138 ? -9.517 7.871 -6.869 1.00 85.94 138 LEU A O 1
ATOM 1035 N N . ASP A 1 139 ? -11.715 7.463 -7.110 1.00 85.06 139 ASP A N 1
ATOM 1036 C CA . ASP A 1 139 ? -11.763 7.604 -8.574 1.00 85.06 139 ASP A CA 1
ATOM 1037 C C . ASP A 1 139 ? -11.370 9.021 -9.015 1.00 85.06 139 ASP A C 1
ATOM 1039 O O . ASP A 1 139 ? -10.594 9.183 -9.944 1.00 85.06 139 ASP A O 1
ATOM 1043 N N . SER A 1 140 ? -11.797 10.054 -8.279 1.00 87.25 140 SER A N 1
ATOM 1044 C CA . SER A 1 140 ? -11.459 11.454 -8.585 1.00 87.25 140 SER A CA 1
ATOM 1045 C C . SER A 1 140 ? -9.981 11.833 -8.398 1.00 87.25 140 SER A C 1
ATOM 1047 O O . SER A 1 140 ? -9.581 12.935 -8.780 1.00 87.25 140 SER A O 1
ATOM 1049 N N . LEU A 1 141 ? -9.175 10.960 -7.781 1.00 80.25 141 LEU A N 1
ATOM 1050 C CA . LEU A 1 141 ? -7.737 11.177 -7.595 1.00 80.25 141 LEU A CA 1
ATOM 1051 C C . LEU A 1 141 ? -6.906 10.823 -8.838 1.00 80.25 141 LEU A C 1
ATOM 1053 O O . LEU A 1 141 ? -5.725 11.181 -8.872 1.00 80.25 141 LEU A O 1
ATOM 1057 N N . PHE A 1 142 ? -7.491 10.124 -9.815 1.00 73.62 142 PHE A N 1
ATOM 1058 C CA . PHE A 1 142 ? -6.826 9.622 -11.021 1.00 73.62 142 PHE A CA 1
ATOM 1059 C C . PHE A 1 142 ? -7.526 10.109 -12.295 1.00 73.62 142 PHE A C 1
ATOM 1061 O O . PHE A 1 142 ? -6.822 10.188 -13.328 1.00 73.62 142 PHE A O 1
#

Sequence (142 aa):
FCSAFGPLEAPFGSLGSFFDFDPQEGSFEANPPFVPEVMDAMLVRLEALLGDAARGALSFLVVVPAWGAGVKTCRDLAASRHARASLKIEASAHGFCDGAQHLDSVRDRHRPSSWDTAVTLLQNDAGAARWPLSAADLDSLF

pLDDT: mean 95.32, std 4.27, range [73.62, 98.81]

Radius of gyration: 15.83 Å; Cα contacts (8 Å, |Δi|>4): 239; chains: 1; bounding box: 38×28×41 Å

Organism: NCBI:txid1333877

Solvent-accessible surface area (backbone atoms only — not comparable to full-atom values): 8101 Å² total; per-residue (Å²): 87,65,37,90,54,25,89,79,38,36,90,79,52,32,71,17,42,63,91,76,56,79,77,56,54,50,77,47,78,44,70,63,70,99,40,73,71,56,40,37,52,47,51,55,52,50,53,54,58,52,67,39,83,88,43,54,36,29,33,36,42,36,42,45,69,54,79,42,72,87,38,66,46,54,39,50,57,76,66,37,89,38,51,65,25,63,51,74,46,55,23,92,77,46,60,43,71,39,93,59,57,89,40,88,86,49,79,66,52,61,38,74,38,93,49,32,34,30,40,35,34,35,31,25,73,54,13,43,71,74,59,69,57,49,45,66,60,58,56,73,76,111